Protein AF-A0AA40AB85-F1 (afdb_monomer)

pLDDT: mean 76.3, std 14.88, range [40.53, 95.75]

Secondary structure (DSSP, 8-state):
--------PPPPTTSSTT-----THHHHHHHHHHHHHHHHHHHHHHHHHHHHHHHHHHHTT--B---BTTTBTHHHHHHHHHHS-TT--TTHHHHHHHHTHHHH-TT-TTSS-SEEEE--TTTSSSPEEEE--HHHHHHHHSTTSS---S-----

Foldseek 3Di:
DDDDDDDPDPPPPPPPPPPPPPPVVVVVVVVVVVVVVVVVVVQVVLLVVQVVVVVVCVVVVADEFDADPPFGCVVVVVVVCVVDDPPDDPVVSLVVCFVCVCVGPVPAPPTDDQWYWGDGPPVDSHIDIDGPDPVVVVQVVPPPRDDPPPDDDDD

Structure (mmCIF, N/CA/C/O backbone):
data_AF-A0AA40AB85-F1
#
_entry.id   AF-A0AA40AB85-F1
#
loop_
_atom_site.group_PDB
_atom_site.id
_atom_site.type_symbol
_atom_site.label_atom_id
_atom_site.label_alt_id
_atom_site.label_comp_id
_atom_site.label_asym_id
_atom_site.label_entity_id
_atom_site.label_seq_id
_atom_site.pdbx_PDB_ins_code
_atom_site.Cartn_x
_atom_site.Cartn_y
_atom_site.Cartn_z
_atom_site.occupancy
_atom_site.B_iso_or_equiv
_atom_site.auth_seq_id
_atom_site.auth_comp_id
_atom_site.auth_asym_id
_atom_site.auth_atom_id
_atom_site.pdbx_PDB_model_num
ATOM 1 N N . MET A 1 1 ? 77.237 -24.719 -54.153 1.00 44.97 1 MET A N 1
ATOM 2 C CA . MET A 1 1 ? 77.631 -23.489 -53.434 1.00 44.97 1 MET A CA 1
ATOM 3 C C . MET A 1 1 ? 76.557 -22.440 -53.690 1.00 44.97 1 MET A C 1
ATOM 5 O O . MET A 1 1 ? 76.247 -22.218 -54.850 1.00 44.97 1 MET A O 1
ATOM 9 N N . ARG A 1 2 ? 76.061 -21.804 -52.616 1.00 41.97 2 ARG A N 1
ATOM 10 C CA . ARG A 1 2 ? 75.367 -20.499 -52.574 1.00 41.97 2 ARG A CA 1
ATOM 11 C C . ARG A 1 2 ? 73.813 -20.463 -52.527 1.00 41.97 2 ARG A C 1
ATOM 13 O O . ARG A 1 2 ? 73.131 -20.368 -53.533 1.00 41.97 2 ARG A O 1
ATOM 20 N N . HIS A 1 3 ? 73.354 -20.424 -51.268 1.00 47.44 3 HIS A N 1
ATOM 21 C CA . HIS A 1 3 ? 72.312 -19.591 -50.636 1.00 47.44 3 HIS A CA 1
ATOM 22 C C . HIS A 1 3 ? 70.813 -19.759 -50.945 1.00 47.44 3 HIS A C 1
ATOM 24 O O . HIS A 1 3 ? 70.236 -19.084 -51.789 1.00 47.44 3 HIS A O 1
ATOM 30 N N . THR A 1 4 ? 70.158 -20.490 -50.036 1.00 61.44 4 THR A N 1
ATOM 31 C CA . THR A 1 4 ? 68.833 -20.173 -49.486 1.00 61.44 4 THR A CA 1
ATOM 32 C C . THR A 1 4 ? 68.822 -18.765 -48.873 1.00 61.44 4 THR A C 1
ATOM 34 O O . THR A 1 4 ? 69.660 -18.465 -48.015 1.00 61.44 4 THR A O 1
ATOM 37 N N . ARG A 1 5 ? 67.858 -17.914 -49.240 1.00 52.31 5 ARG A N 1
ATOM 38 C CA . ARG A 1 5 ? 67.537 -16.701 -48.475 1.00 52.31 5 ARG A CA 1
ATOM 39 C C . ARG A 1 5 ? 66.044 -16.681 -48.166 1.00 52.31 5 ARG A C 1
ATOM 41 O O . ARG A 1 5 ? 65.222 -16.433 -49.039 1.00 52.31 5 ARG A O 1
ATOM 48 N N . ASN A 1 6 ? 65.744 -16.978 -46.905 1.00 53.34 6 ASN A N 1
ATOM 49 C CA . ASN A 1 6 ? 64.448 -16.798 -46.266 1.00 53.34 6 ASN A CA 1
ATOM 50 C C . ASN A 1 6 ? 63.979 -15.348 -46.421 1.00 53.34 6 ASN A C 1
ATOM 52 O O . ASN A 1 6 ? 64.696 -14.422 -46.041 1.00 53.34 6 ASN A O 1
ATOM 56 N N . GLY A 1 7 ? 62.768 -15.170 -46.942 1.00 51.34 7 GLY A N 1
ATOM 57 C CA . GLY A 1 7 ? 62.052 -13.899 -46.978 1.00 51.34 7 GLY A CA 1
ATOM 58 C C . GLY A 1 7 ? 60.891 -13.904 -45.989 1.00 51.34 7 GLY A C 1
ATOM 59 O O . GLY A 1 7 ? 59.740 -13.851 -46.397 1.00 51.34 7 GLY A O 1
ATOM 60 N N . THR A 1 8 ? 61.177 -13.995 -44.690 1.00 55.16 8 THR A N 1
ATOM 61 C CA . THR A 1 8 ? 60.213 -13.658 -43.631 1.00 55.16 8 THR A CA 1
ATOM 62 C C . THR A 1 8 ? 60.398 -12.185 -43.281 1.00 55.16 8 THR A C 1
ATOM 64 O O . THR A 1 8 ? 61.210 -11.841 -42.422 1.00 55.16 8 THR A O 1
ATOM 67 N N . GLY A 1 9 ? 59.703 -11.305 -44.002 1.00 55.28 9 GLY A N 1
ATOM 68 C CA . GLY A 1 9 ? 59.583 -9.902 -43.607 1.00 55.28 9 GLY A CA 1
ATOM 69 C C . GLY A 1 9 ? 58.724 -9.783 -42.340 1.00 55.28 9 GLY A C 1
ATOM 70 O O . GLY A 1 9 ? 57.765 -10.545 -42.199 1.00 55.28 9 GLY A O 1
ATOM 71 N N . PRO A 1 10 ? 59.050 -8.879 -41.400 1.00 61.38 10 PRO A N 1
ATOM 72 C CA . PRO A 1 10 ? 58.205 -8.647 -40.235 1.00 61.38 10 PRO A CA 1
ATOM 73 C C . PRO A 1 10 ? 56.840 -8.099 -40.687 1.00 61.38 10 PRO A C 1
ATOM 75 O O . PRO A 1 10 ? 56.802 -7.274 -41.605 1.00 61.38 10 PRO A O 1
ATOM 78 N N . PRO A 1 11 ? 55.721 -8.522 -40.070 1.00 56.62 11 PRO A N 1
ATOM 79 C CA . PRO A 1 11 ? 54.417 -7.958 -40.387 1.00 56.62 11 PRO A CA 1
ATOM 80 C C . PRO A 1 11 ? 54.443 -6.453 -40.095 1.00 56.62 11 PRO A C 1
ATOM 82 O O . PRO A 1 11 ? 54.749 -6.019 -38.983 1.00 56.62 11 PRO A O 1
ATOM 85 N N . SER A 1 12 ? 54.170 -5.656 -41.126 1.00 60.09 12 SER A N 1
ATOM 86 C CA . SER A 1 12 ? 54.123 -4.199 -41.072 1.00 60.09 12 SER A CA 1
ATOM 87 C C . SER A 1 12 ? 53.145 -3.731 -39.992 1.00 60.09 12 SER A C 1
ATOM 89 O O . SER A 1 12 ? 51.945 -3.990 -40.073 1.00 60.09 12 SER A O 1
ATOM 91 N N . GLY A 1 13 ? 53.656 -2.998 -38.998 1.00 55.81 13 GLY A N 1
ATOM 92 C CA . GLY A 1 13 ? 52.933 -2.488 -37.822 1.00 55.81 13 GLY A CA 1
ATOM 93 C C . GLY A 1 13 ? 51.859 -1.424 -38.090 1.00 55.81 13 GLY A C 1
ATOM 94 O O . GLY A 1 13 ? 51.520 -0.661 -37.192 1.00 55.81 13 GLY A O 1
ATOM 95 N N . HIS A 1 14 ? 51.320 -1.364 -39.307 1.00 53.84 14 HIS A N 1
ATOM 96 C CA . HIS A 1 14 ? 50.234 -0.461 -39.693 1.00 53.84 14 HIS A CA 1
ATOM 97 C C . HIS A 1 14 ? 48.865 -1.157 -39.744 1.00 53.84 14 HIS A C 1
ATOM 99 O O . HIS A 1 14 ? 47.841 -0.480 -39.758 1.00 53.84 14 HIS A O 1
ATOM 105 N N . GLU A 1 15 ? 48.822 -2.493 -39.726 1.00 50.91 15 GLU A N 1
ATOM 106 C CA . GLU A 1 15 ? 47.578 -3.253 -39.928 1.00 50.91 15 GLU A CA 1
ATOM 107 C C . GLU A 1 15 ? 46.795 -3.526 -38.628 1.00 50.91 15 GLU A C 1
ATOM 109 O O . GLU A 1 15 ? 45.614 -3.861 -38.652 1.00 50.91 15 GLU A O 1
ATOM 114 N N . THR A 1 16 ? 47.415 -3.324 -37.462 1.00 54.56 16 THR A N 1
ATOM 115 C CA . THR A 1 16 ? 46.817 -3.633 -36.149 1.00 54.56 16 THR A CA 1
ATOM 116 C C . THR A 1 16 ? 46.226 -2.425 -35.416 1.00 54.56 16 THR A C 1
ATOM 118 O O . THR A 1 16 ? 45.496 -2.604 -34.438 1.00 54.56 16 THR A O 1
ATOM 121 N N . ALA A 1 17 ? 46.477 -1.195 -35.875 1.00 51.66 17 ALA A N 1
ATOM 122 C CA . ALA A 1 17 ? 46.164 0.022 -35.113 1.00 51.66 17 ALA A CA 1
ATOM 123 C C . ALA A 1 17 ? 44.796 0.665 -35.421 1.00 51.66 17 ALA A C 1
ATOM 125 O O . ALA A 1 17 ? 44.419 1.637 -34.772 1.00 51.66 17 ALA A O 1
ATOM 126 N N . LEU A 1 18 ? 44.016 0.118 -36.359 1.00 54.50 18 LEU A N 1
ATOM 127 C CA . LEU A 1 18 ? 42.630 0.536 -36.606 1.00 54.50 18 LEU A CA 1
ATOM 128 C C . LEU A 1 18 ? 41.656 -0.602 -36.288 1.00 54.50 18 LEU A C 1
ATOM 130 O O . LEU A 1 18 ? 40.714 -0.869 -37.037 1.00 54.50 18 LEU A O 1
ATOM 134 N N . ARG A 1 19 ? 41.828 -1.250 -35.124 1.00 57.81 19 ARG A N 1
ATOM 135 C CA . ARG A 1 19 ? 40.681 -1.856 -34.434 1.00 57.81 19 ARG A CA 1
ATOM 136 C C . ARG A 1 19 ? 39.711 -0.711 -34.186 1.00 57.81 19 ARG A C 1
ATOM 138 O O . ARG A 1 19 ? 39.882 0.035 -33.225 1.00 57.81 19 ARG A O 1
ATOM 145 N N . LYS A 1 20 ? 38.745 -0.528 -35.095 1.00 55.28 20 LYS A N 1
ATOM 146 C CA . LYS A 1 20 ? 37.605 0.365 -34.901 1.00 55.28 20 LYS A CA 1
ATOM 147 C 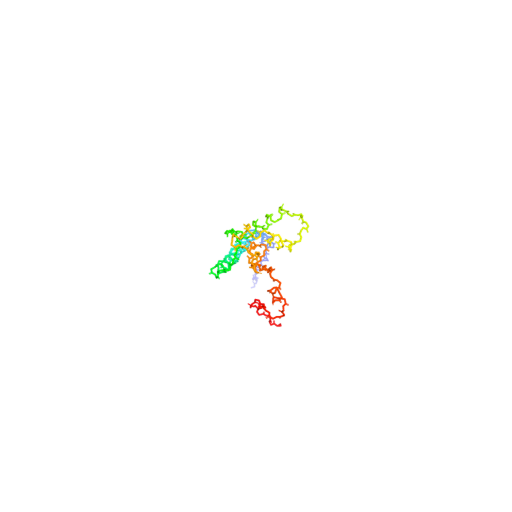C . LYS A 1 20 ? 37.133 0.101 -33.482 1.00 55.28 20 LYS A C 1
ATOM 149 O O . LYS A 1 20 ? 36.660 -0.996 -33.192 1.00 55.28 20 LYS A O 1
ATOM 154 N N . ALA A 1 21 ? 37.328 1.074 -32.600 1.00 58.62 21 ALA A N 1
ATOM 155 C CA . ALA A 1 21 ? 36.674 1.098 -31.312 1.00 58.62 21 ALA A CA 1
ATOM 156 C C . ALA A 1 21 ? 35.189 1.259 -31.638 1.00 58.62 21 ALA A C 1
ATOM 158 O O . ALA A 1 21 ? 34.656 2.364 -31.687 1.00 58.62 21 ALA A O 1
ATOM 159 N N . THR A 1 22 ? 34.542 0.153 -32.013 1.00 63.88 22 THR A N 1
ATOM 160 C CA . THR A 1 22 ? 33.107 0.073 -32.217 1.00 63.88 22 THR A CA 1
ATOM 161 C C . THR A 1 22 ? 32.539 0.247 -30.833 1.00 63.88 22 THR A C 1
ATOM 163 O O . THR A 1 22 ? 32.439 -0.709 -30.061 1.00 63.88 22 THR A O 1
ATOM 166 N N . TRP A 1 23 ? 32.309 1.506 -30.479 1.00 63.56 23 TRP A N 1
ATOM 167 C CA . TRP A 1 23 ? 31.814 1.863 -29.174 1.00 63.56 23 TRP A CA 1
ATOM 168 C C . TRP A 1 23 ? 30.559 1.025 -28.921 1.00 63.56 23 TRP A C 1
ATOM 170 O O . TRP A 1 23 ? 29.653 1.032 -29.762 1.00 63.56 23 TRP A O 1
ATOM 180 N N . PRO A 1 24 ? 30.496 0.248 -27.828 1.00 78.81 24 PRO A N 1
ATOM 181 C CA . PRO A 1 24 ? 29.501 -0.804 -27.662 1.00 78.81 24 PRO A CA 1
ATOM 182 C C . PRO A 1 24 ? 28.120 -0.243 -27.285 1.00 78.81 24 PRO A C 1
ATOM 184 O O . PRO A 1 24 ? 27.396 -0.864 -26.514 1.00 78.81 24 PRO A O 1
ATOM 187 N N . TRP A 1 25 ? 27.713 0.912 -27.827 1.00 77.94 25 TRP A N 1
ATOM 188 C CA . TRP A 1 25 ? 26.413 1.540 -27.576 1.00 77.94 25 TRP A CA 1
ATOM 189 C C . TRP A 1 25 ? 25.258 0.568 -27.835 1.00 77.94 25 TRP A C 1
ATOM 191 O O . TRP A 1 25 ? 24.335 0.480 -27.034 1.00 77.94 25 TRP A O 1
ATOM 201 N N . GLY A 1 26 ? 25.341 -0.240 -28.898 1.00 81.50 26 GLY A N 1
ATOM 202 C CA . GLY A 1 26 ? 24.334 -1.264 -29.189 1.00 81.50 26 GLY A CA 1
ATOM 203 C C . GLY A 1 26 ? 24.285 -2.399 -28.158 1.00 81.50 26 GLY A C 1
ATOM 204 O O . GLY A 1 26 ? 23.212 -2.922 -27.874 1.00 81.50 26 GLY A O 1
ATOM 205 N N . ALA A 1 27 ? 25.419 -2.779 -27.565 1.00 84.25 27 ALA A N 1
ATOM 206 C CA . ALA A 1 27 ? 25.438 -3.752 -26.472 1.00 84.25 27 ALA A CA 1
ATOM 207 C C . ALA A 1 27 ? 24.921 -3.125 -25.167 1.00 84.25 27 ALA A C 1
ATOM 209 O O . ALA A 1 27 ? 24.123 -3.748 -24.473 1.00 84.25 27 ALA A O 1
ATOM 210 N N . LEU A 1 28 ? 25.289 -1.871 -24.886 1.00 87.75 28 LEU A N 1
ATOM 211 C CA . LEU A 1 28 ? 24.820 -1.118 -23.723 1.00 87.75 28 LEU A CA 1
ATOM 212 C C . LEU A 1 28 ? 23.295 -0.950 -23.736 1.00 87.75 28 LEU A C 1
ATOM 214 O O . LEU A 1 28 ? 22.644 -1.238 -22.738 1.00 87.75 28 LEU A O 1
ATOM 218 N N . LEU A 1 29 ? 22.710 -0.564 -24.873 1.00 92.19 29 LEU A N 1
ATOM 219 C CA . LEU A 1 29 ? 21.258 -0.417 -25.018 1.00 92.19 29 LEU A CA 1
ATOM 220 C C . LEU A 1 29 ? 20.514 -1.745 -24.840 1.00 92.19 29 LEU A C 1
ATOM 222 O O . LEU A 1 29 ? 19.447 -1.766 -24.233 1.00 92.19 29 LEU A O 1
ATOM 226 N N . ARG A 1 30 ? 21.079 -2.864 -25.312 1.00 90.69 30 ARG A N 1
ATOM 227 C CA . ARG A 1 30 ? 20.502 -4.199 -25.078 1.00 90.69 30 ARG A CA 1
ATOM 228 C C . ARG A 1 30 ? 20.547 -4.578 -23.604 1.00 90.69 30 ARG A C 1
ATOM 230 O O . ARG A 1 30 ? 19.543 -5.047 -23.082 1.00 90.69 30 ARG A O 1
ATOM 237 N N . VAL A 1 31 ? 21.671 -4.341 -22.928 1.00 92.56 31 VAL A N 1
ATOM 238 C CA . VAL A 1 31 ? 21.799 -4.592 -21.485 1.00 92.56 31 VAL A CA 1
ATOM 239 C C . VAL A 1 31 ? 20.813 -3.726 -20.701 1.00 92.56 31 VAL A C 1
ATOM 241 O O . VAL A 1 31 ? 20.073 -4.254 -19.877 1.00 92.56 31 VAL A O 1
ATOM 244 N N . LEU A 1 32 ? 20.722 -2.428 -21.003 1.00 94.81 32 LEU A N 1
ATOM 245 C CA . LEU A 1 32 ? 19.743 -1.527 -20.387 1.00 94.81 32 LEU A CA 1
ATOM 246 C C . LEU A 1 32 ? 18.301 -1.972 -20.663 1.00 94.81 32 LEU A C 1
ATOM 248 O O . LEU A 1 32 ? 17.481 -1.963 -19.750 1.00 94.81 32 LEU A O 1
ATOM 252 N N . GLY A 1 33 ? 17.999 -2.419 -21.884 1.00 95.75 33 GLY A N 1
ATOM 253 C CA . GLY A 1 33 ? 16.687 -2.952 -22.249 1.00 95.75 33 GLY A CA 1
ATOM 254 C C . GLY A 1 33 ? 16.327 -4.225 -21.480 1.00 95.75 33 GLY A C 1
ATO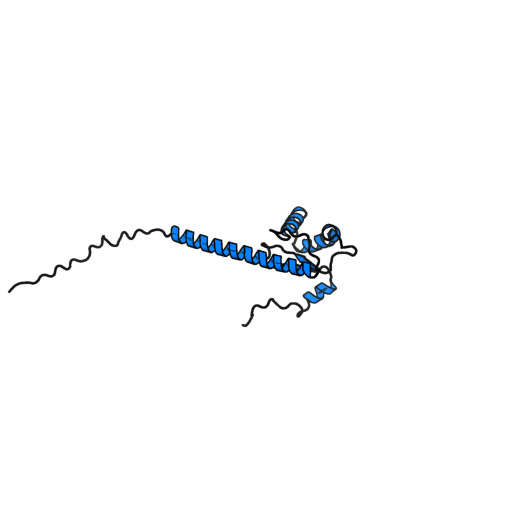M 255 O O . GLY A 1 33 ? 15.211 -4.344 -20.972 1.00 95.75 33 GLY A O 1
ATOM 256 N N . VAL A 1 34 ? 17.275 -5.155 -21.324 1.00 95.38 34 VAL A N 1
ATOM 257 C CA . VAL A 1 34 ? 17.090 -6.367 -20.508 1.00 95.38 34 VAL A CA 1
ATOM 258 C C . VAL A 1 34 ? 16.884 -5.997 -19.040 1.00 95.38 34 VAL A C 1
ATOM 260 O O . VAL A 1 34 ? 15.933 -6.477 -18.427 1.00 95.38 34 VAL A O 1
ATOM 263 N N . LEU A 1 35 ? 17.706 -5.104 -18.482 1.00 95.62 35 LEU A N 1
ATOM 264 C CA . LEU A 1 35 ? 17.569 -4.644 -17.097 1.00 95.62 35 LEU A CA 1
ATOM 265 C C . LEU A 1 35 ? 16.222 -3.954 -16.855 1.00 95.62 35 LEU A C 1
ATOM 267 O O . LEU A 1 35 ? 15.552 -4.259 -15.870 1.00 95.62 35 LEU A O 1
ATOM 271 N N . ALA A 1 36 ? 15.793 -3.082 -17.769 1.00 95.12 36 ALA A N 1
ATOM 272 C CA . ALA A 1 36 ? 14.490 -2.428 -17.703 1.00 95.12 36 ALA A CA 1
ATOM 273 C C . ALA A 1 36 ? 13.350 -3.452 -17.763 1.00 95.12 36 ALA A C 1
ATOM 275 O O . ALA A 1 36 ? 12.427 -3.396 -16.953 1.00 95.12 36 ALA A O 1
ATOM 276 N N . THR A 1 37 ? 13.441 -4.437 -18.659 1.00 95.31 37 THR A N 1
ATOM 277 C CA . THR A 1 37 ? 12.439 -5.507 -18.780 1.00 95.31 37 THR A CA 1
ATOM 278 C C . THR A 1 37 ? 12.352 -6.327 -17.494 1.00 95.31 37 THR A C 1
ATOM 280 O O . THR A 1 37 ? 11.260 -6.525 -16.963 1.00 95.31 37 THR A O 1
ATOM 283 N N . VAL A 1 38 ? 13.489 -6.756 -16.941 1.00 95.69 38 VAL A N 1
ATOM 284 C CA . VAL A 1 38 ? 13.540 -7.498 -15.671 1.00 95.69 38 VAL A CA 1
ATOM 285 C C . VAL A 1 38 ? 12.967 -6.660 -14.527 1.00 95.69 38 VAL A C 1
ATOM 287 O O . VAL A 1 38 ? 12.187 -7.178 -13.724 1.00 95.69 38 VAL A O 1
ATOM 290 N N . ALA A 1 39 ? 13.297 -5.369 -14.464 1.00 92.81 39 ALA A N 1
ATOM 291 C CA . ALA A 1 39 ? 12.764 -4.458 -13.457 1.00 92.81 39 ALA A CA 1
ATOM 292 C C . ALA A 1 39 ? 11.237 -4.317 -13.564 1.00 92.81 39 ALA A C 1
ATOM 294 O O . ALA A 1 39 ? 10.549 -4.443 -12.551 1.00 92.81 39 ALA A O 1
ATOM 295 N N . ILE A 1 40 ? 10.698 -4.142 -14.775 1.00 93.94 40 ILE A N 1
ATOM 296 C CA . ILE A 1 40 ? 9.251 -4.045 -15.028 1.00 93.94 40 ILE A CA 1
ATOM 297 C C . ILE A 1 40 ? 8.547 -5.348 -14.645 1.00 93.94 40 ILE A C 1
ATOM 299 O O . ILE A 1 40 ? 7.560 -5.319 -13.909 1.00 93.94 40 ILE A O 1
ATOM 303 N N . VAL A 1 41 ? 9.061 -6.499 -15.086 1.00 94.94 41 VAL A N 1
ATOM 304 C CA . VAL A 1 41 ? 8.476 -7.807 -14.755 1.00 94.94 41 VAL A CA 1
ATOM 305 C C . VAL A 1 41 ? 8.474 -8.020 -13.245 1.00 94.94 41 VAL A C 1
ATOM 307 O O . VAL A 1 41 ? 7.449 -8.397 -12.677 1.00 94.94 41 VAL A O 1
ATOM 310 N N . ARG A 1 42 ? 9.586 -7.722 -12.564 1.00 90.94 42 ARG A N 1
ATOM 311 C CA . ARG A 1 42 ? 9.680 -7.842 -11.104 1.00 90.94 42 ARG A CA 1
ATOM 312 C C . ARG A 1 42 ? 8.717 -6.887 -10.398 1.00 90.94 42 ARG A C 1
ATOM 314 O O . ARG A 1 42 ? 8.073 -7.299 -9.435 1.00 90.94 42 ARG A O 1
ATOM 321 N N . PHE A 1 43 ? 8.593 -5.652 -10.880 1.00 90.50 43 PHE A N 1
ATOM 322 C CA . PHE A 1 43 ? 7.670 -4.649 -10.353 1.00 90.50 43 PHE A CA 1
ATOM 323 C C . PHE A 1 43 ? 6.211 -5.108 -10.468 1.00 90.50 43 PHE A C 1
ATOM 325 O O . PHE A 1 43 ? 5.477 -5.108 -9.479 1.00 90.50 43 PHE A O 1
ATOM 332 N N . LEU A 1 44 ? 5.798 -5.564 -11.653 1.00 90.00 44 LEU A N 1
ATOM 333 C CA . LEU A 1 44 ? 4.442 -6.061 -11.892 1.00 90.00 44 LEU A CA 1
ATOM 334 C C . LEU A 1 44 ? 4.159 -7.333 -11.090 1.00 90.00 44 LEU A C 1
ATOM 336 O O . LEU A 1 44 ? 3.098 -7.446 -10.478 1.00 90.00 44 LEU A O 1
ATOM 340 N N . HIS A 1 45 ? 5.116 -8.261 -11.033 1.00 90.81 45 HIS A N 1
ATOM 341 C CA . HIS A 1 45 ? 4.983 -9.499 -10.272 1.00 90.81 45 HIS A CA 1
ATOM 342 C C . HIS A 1 45 ? 4.818 -9.228 -8.771 1.00 90.81 45 HIS A C 1
ATOM 344 O O . HIS A 1 45 ? 3.907 -9.766 -8.142 1.00 90.81 45 HIS A O 1
ATOM 350 N N . ARG A 1 46 ? 5.643 -8.347 -8.191 1.00 87.81 46 ARG A N 1
ATOM 351 C CA . ARG A 1 46 ? 5.505 -7.935 -6.784 1.00 87.81 46 ARG A CA 1
ATOM 352 C C . ARG A 1 46 ? 4.168 -7.250 -6.534 1.00 87.81 46 ARG A C 1
ATOM 354 O O . ARG A 1 46 ? 3.451 -7.638 -5.613 1.00 87.81 46 ARG A O 1
ATOM 361 N N . GLY A 1 47 ? 3.779 -6.320 -7.403 1.00 86.62 47 GLY A N 1
ATOM 362 C CA . GLY A 1 47 ? 2.471 -5.680 -7.322 1.00 86.62 47 GLY A CA 1
ATOM 363 C C . GLY A 1 47 ? 1.316 -6.690 -7.359 1.00 86.62 47 GLY A C 1
ATOM 364 O O . GLY A 1 47 ? 0.374 -6.584 -6.566 1.00 86.62 47 GLY A O 1
ATOM 365 N N . TYR A 1 48 ? 1.398 -7.698 -8.227 1.00 87.94 48 TYR A N 1
ATOM 366 C CA . TYR A 1 48 ? 0.413 -8.775 -8.323 1.00 87.94 48 TYR A CA 1
ATOM 367 C C . TYR A 1 48 ? 0.347 -9.624 -7.046 1.00 87.94 48 TYR A C 1
ATOM 369 O O . TYR A 1 48 ? -0.748 -9.909 -6.553 1.00 87.94 48 TYR A O 1
ATOM 377 N N . GLN A 1 49 ? 1.494 -9.985 -6.464 1.00 89.06 49 GLN A N 1
ATOM 378 C CA . GLN A 1 49 ? 1.555 -10.739 -5.208 1.00 89.06 49 GLN A CA 1
ATOM 379 C C . GLN A 1 49 ? 0.869 -9.988 -4.060 1.00 89.06 49 GLN A C 1
ATOM 381 O O . GLN A 1 49 ? 0.024 -10.562 -3.369 1.00 89.06 49 GLN A O 1
ATOM 386 N N . VAL A 1 50 ? 1.176 -8.699 -3.901 1.00 87.25 50 VAL A N 1
ATOM 387 C CA . VAL A 1 50 ? 0.590 -7.837 -2.862 1.00 87.25 50 VAL A CA 1
ATOM 388 C C . VAL A 1 50 ? -0.934 -7.748 -3.016 1.00 87.25 50 VAL A C 1
ATOM 390 O O . VAL A 1 50 ? -1.674 -8.009 -2.065 1.00 87.25 50 VAL A O 1
ATOM 393 N N . ARG A 1 51 ? -1.423 -7.499 -4.239 1.00 86.81 51 ARG A N 1
ATOM 394 C CA . ARG A 1 51 ? -2.866 -7.413 -4.544 1.00 86.81 51 ARG A CA 1
ATOM 395 C C . ARG A 1 51 ? -3.587 -8.736 -4.310 1.00 86.81 51 ARG A C 1
ATOM 397 O O . ARG A 1 51 ? -4.703 -8.752 -3.795 1.00 86.81 51 ARG A O 1
ATOM 404 N N . THR A 1 52 ? -2.946 -9.851 -4.648 1.00 86.12 52 THR A N 1
ATOM 405 C CA . THR A 1 52 ? -3.496 -11.190 -4.401 1.00 86.12 52 THR A CA 1
ATOM 406 C C . THR A 1 52 ? -3.600 -11.467 -2.903 1.00 86.12 52 THR A C 1
ATOM 408 O O . THR A 1 52 ? -4.616 -11.990 -2.446 1.00 86.12 52 THR A O 1
ATOM 411 N N . LYS A 1 53 ? -2.594 -11.068 -2.117 1.00 86.00 53 LYS A N 1
ATOM 412 C CA . LYS A 1 53 ? -2.610 -11.187 -0.653 1.00 86.00 53 LYS A CA 1
ATOM 413 C C . LYS A 1 53 ? -3.753 -10.365 -0.051 1.00 86.00 53 LYS A C 1
ATOM 415 O O . LYS A 1 53 ? -4.514 -10.896 0.750 1.00 86.00 53 LYS A O 1
ATOM 420 N N . MET A 1 54 ? -3.945 -9.129 -0.512 1.00 83.94 54 MET A N 1
ATOM 421 C CA . MET A 1 54 ? -5.025 -8.261 -0.035 1.00 83.94 54 MET A CA 1
ATOM 422 C C . MET A 1 54 ? -6.419 -8.821 -0.347 1.00 83.94 54 MET A C 1
ATOM 424 O O . MET A 1 54 ? -7.277 -8.873 0.530 1.00 83.94 54 MET A O 1
ATOM 428 N N . ARG A 1 55 ? -6.629 -9.338 -1.563 1.00 84.81 55 ARG A N 1
ATOM 429 C CA . ARG A 1 55 ? -7.888 -10.005 -1.941 1.00 84.81 55 ARG A CA 1
ATOM 430 C C . ARG A 1 55 ? -8.161 -11.264 -1.119 1.00 84.81 55 ARG A C 1
ATOM 432 O O . ARG A 1 55 ? -9.307 -11.534 -0.778 1.00 84.81 55 ARG A O 1
ATOM 439 N N . ARG A 1 56 ? -7.122 -12.032 -0.771 1.00 86.75 56 ARG A N 1
ATOM 440 C CA . ARG A 1 56 ? -7.263 -13.188 0.132 1.00 86.75 56 ARG A CA 1
ATOM 441 C C . ARG A 1 56 ? -7.701 -12.755 1.531 1.00 86.75 56 ARG A C 1
ATOM 443 O O . ARG A 1 56 ? -8.570 -13.401 2.100 1.00 86.75 56 ARG A O 1
ATOM 450 N N . L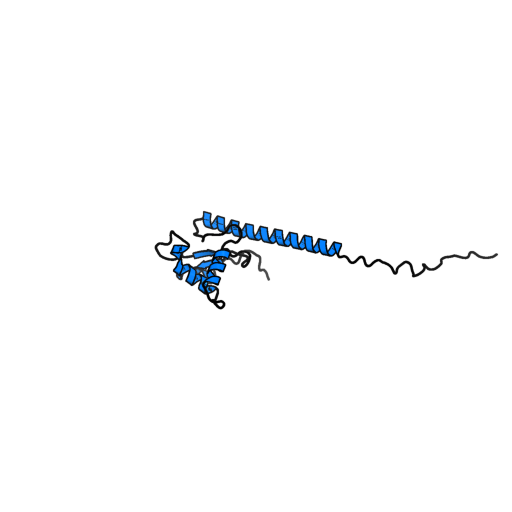EU A 1 57 ? -7.152 -11.658 2.055 1.00 83.56 57 LEU A N 1
ATOM 451 C CA . LEU A 1 57 ? -7.564 -11.101 3.351 1.00 83.56 57 LEU A CA 1
ATOM 452 C C . LEU A 1 57 ? -9.022 -10.612 3.310 1.00 83.56 57 LEU A C 1
ATOM 454 O O . LEU A 1 57 ? -9.795 -10.919 4.214 1.00 83.56 57 LEU A O 1
ATOM 458 N N . GLN A 1 58 ? -9.432 -9.946 2.226 1.00 82.00 58 GLN A N 1
ATOM 459 C CA . GLN A 1 58 ? -10.836 -9.573 2.004 1.00 82.00 58 GLN A CA 1
ATOM 460 C C . GLN A 1 58 ? -11.762 -10.792 1.997 1.00 82.00 58 GLN A C 1
ATOM 462 O O . GLN A 1 58 ? -12.819 -10.767 2.625 1.00 82.00 58 GLN A O 1
ATOM 467 N N . ALA A 1 59 ? -11.356 -11.874 1.325 1.00 84.50 59 ALA A N 1
ATOM 468 C CA . ALA A 1 59 ? -12.119 -13.119 1.278 1.00 84.50 59 ALA A CA 1
ATOM 469 C C . ALA A 1 59 ? -12.252 -13.796 2.656 1.00 84.50 59 ALA A C 1
ATOM 471 O O . ALA A 1 59 ? -13.232 -14.490 2.898 1.00 84.50 59 ALA A O 1
ATOM 472 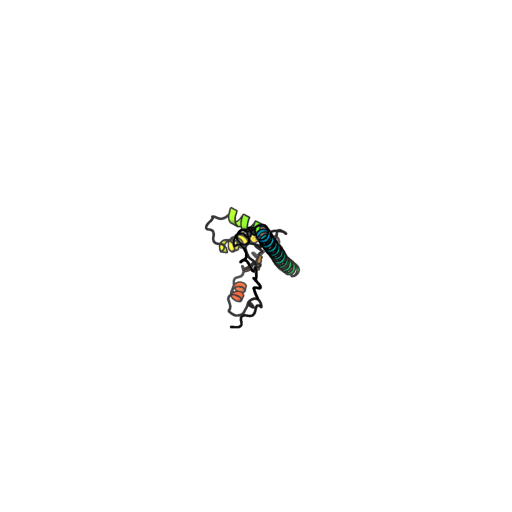N N . GLN A 1 60 ? -11.312 -13.557 3.576 1.00 84.56 60 GLN A N 1
ATOM 473 C CA . GLN A 1 60 ? -11.387 -14.005 4.975 1.00 84.56 60 GLN A CA 1
ATOM 474 C C . GLN A 1 60 ? -12.298 -13.119 5.845 1.00 84.56 60 GLN A C 1
ATOM 476 O O . GLN A 1 60 ? -12.413 -13.341 7.047 1.00 84.56 60 GLN A O 1
ATOM 481 N N . GLY A 1 61 ? -12.935 -12.097 5.266 1.00 77.44 61 GLY A N 1
ATOM 482 C CA . GLY A 1 61 ? -13.792 -11.160 5.991 1.00 77.44 61 GLY A CA 1
ATOM 483 C C . GLY A 1 61 ? -13.025 -10.063 6.730 1.00 77.44 61 GLY A C 1
ATOM 484 O O . GLY A 1 61 ? -13.633 -9.302 7.491 1.00 77.44 61 GLY A O 1
ATOM 485 N N . ILE A 1 62 ? -11.710 -9.943 6.500 1.00 77.25 62 ILE A N 1
ATOM 486 C CA . ILE A 1 62 ? -10.922 -8.846 7.055 1.00 77.25 62 ILE A CA 1
ATOM 487 C C . ILE A 1 62 ? -11.327 -7.567 6.315 1.00 77.25 62 ILE A C 1
ATOM 489 O O . ILE A 1 62 ? -11.233 -7.499 5.087 1.00 77.25 62 ILE A O 1
ATOM 493 N N . PRO A 1 63 ? -11.800 -6.546 7.041 1.00 72.12 63 PRO A N 1
ATOM 494 C CA . PRO A 1 63 ? -12.221 -5.297 6.439 1.00 72.12 63 PRO A CA 1
ATOM 495 C C . PRO A 1 63 ? -11.011 -4.581 5.838 1.00 72.12 63 PRO A C 1
ATOM 497 O O . PRO A 1 63 ? -10.003 -4.351 6.503 1.00 72.12 63 PRO A O 1
ATOM 500 N N . THR A 1 64 ? -11.126 -4.196 4.575 1.00 75.31 64 THR A N 1
ATOM 501 C CA . THR A 1 64 ? -10.107 -3.409 3.879 1.00 75.31 64 THR A CA 1
ATOM 502 C C . THR A 1 64 ? -10.713 -2.119 3.369 1.00 75.31 64 THR A C 1
ATOM 504 O O . THR A 1 64 ? -11.890 -2.100 3.001 1.00 75.31 64 THR A O 1
ATOM 507 N N . LEU A 1 65 ? -9.908 -1.064 3.288 1.00 76.69 65 LEU A N 1
ATOM 508 C CA . LEU A 1 65 ? -10.348 0.188 2.689 1.00 76.69 65 LEU A CA 1
ATOM 509 C C . LEU A 1 65 ? -10.591 0.037 1.174 1.00 76.69 65 LEU A C 1
ATOM 511 O O . LEU A 1 65 ? -10.129 -0.932 0.559 1.00 76.69 65 LEU A O 1
ATOM 515 N N . PRO A 1 66 ? -11.322 0.987 0.558 1.00 70.62 66 PRO A N 1
ATOM 516 C CA . PRO A 1 66 ? -11.469 1.037 -0.889 1.00 70.62 66 PRO A CA 1
ATOM 517 C C . PRO A 1 66 ? -10.088 1.127 -1.547 1.00 70.62 66 PRO A C 1
ATOM 519 O O . PRO A 1 66 ? -9.388 2.130 -1.412 1.00 70.62 66 PRO A O 1
ATOM 522 N N . HIS A 1 67 ? -9.692 0.071 -2.258 1.00 70.50 67 HIS A N 1
ATOM 523 C CA . HIS A 1 67 ? -8.423 0.032 -2.973 1.00 70.50 67 HIS A CA 1
ATOM 524 C C . HIS A 1 67 ? -8.627 0.316 -4.466 1.00 70.50 67 HIS A C 1
ATOM 526 O O . HIS A 1 67 ? -9.574 -0.160 -5.099 1.00 70.50 67 HIS A O 1
ATOM 532 N N . SER A 1 68 ? -7.695 1.043 -5.069 1.00 74.81 68 SER A N 1
ATOM 533 C CA . SER A 1 68 ? -7.567 1.114 -6.522 1.00 74.81 68 SER A CA 1
ATOM 534 C C . SER A 1 68 ? -6.867 -0.137 -7.046 1.00 74.81 68 SER A C 1
ATOM 536 O O . SER A 1 68 ? -5.896 -0.608 -6.456 1.00 74.81 68 SER A O 1
ATOM 538 N N . LEU A 1 69 ? -7.318 -0.661 -8.189 1.00 69.12 69 LEU A N 1
ATOM 539 C CA . LEU A 1 69 ? -6.718 -1.849 -8.814 1.00 69.12 69 LEU A CA 1
ATOM 540 C C . LEU A 1 69 ? -5.225 -1.650 -9.134 1.00 69.12 69 LEU A C 1
ATOM 542 O O . LEU A 1 69 ? -4.424 -2.571 -8.962 1.00 69.12 69 LEU A O 1
ATOM 546 N N . LEU A 1 70 ? -4.847 -0.442 -9.569 1.00 71.06 70 LEU A N 1
ATOM 547 C CA . LEU A 1 70 ? -3.491 -0.140 -10.029 1.00 71.06 70 LEU A CA 1
ATOM 548 C C . LEU A 1 70 ? -2.568 0.413 -8.939 1.00 71.06 70 LEU A C 1
ATOM 550 O O . LEU A 1 70 ? -1.384 0.113 -8.972 1.00 71.06 70 LEU A O 1
ATOM 554 N N . SER A 1 71 ? -3.070 1.170 -7.967 1.00 77.75 71 SER A N 1
ATOM 555 C CA . SER A 1 71 ? -2.242 1.900 -6.989 1.00 77.75 71 SER A CA 1
ATOM 556 C C . SER A 1 71 ? -2.568 1.576 -5.526 1.00 77.75 71 SER A C 1
ATOM 558 O O . SER A 1 71 ? -2.088 2.257 -4.622 1.00 77.75 71 SER A O 1
ATOM 560 N N . GLY A 1 72 ? -3.389 0.550 -5.273 1.00 82.81 72 GLY A N 1
ATOM 561 C CA . GLY A 1 72 ? -3.772 0.162 -3.917 1.00 82.81 72 GLY A CA 1
ATOM 562 C C . GLY A 1 72 ? -4.439 1.325 -3.181 1.00 82.81 72 GLY A C 1
ATOM 563 O O . GLY A 1 72 ? -5.432 1.882 -3.650 1.00 82.81 72 GLY A O 1
ATOM 564 N N . HIS A 1 73 ? -3.868 1.716 -2.047 1.00 86.38 73 HIS A N 1
ATOM 565 C CA . HIS A 1 73 ? -4.312 2.815 -1.189 1.00 86.38 73 HIS A CA 1
ATOM 566 C C . HIS A 1 73 ? -3.472 4.088 -1.366 1.00 86.38 73 HIS A C 1
ATOM 568 O O . HIS A 1 73 ? -3.600 5.019 -0.579 1.00 86.38 73 HIS A O 1
ATOM 574 N N . ILE A 1 74 ? -2.640 4.207 -2.404 1.00 86.19 74 ILE A N 1
ATOM 575 C CA . ILE A 1 74 ? -1.919 5.466 -2.672 1.00 86.19 74 ILE A CA 1
ATOM 576 C C . ILE A 1 74 ? -2.862 6.678 -2.800 1.00 86.19 74 ILE A C 1
ATOM 578 O O . ILE A 1 74 ? -2.530 7.719 -2.239 1.00 86.19 74 ILE A O 1
ATOM 582 N N . PRO A 1 75 ? -4.050 6.598 -3.437 1.00 86.19 75 PRO A N 1
ATOM 583 C CA . PRO A 1 75 ? -4.972 7.738 -3.472 1.00 86.19 75 PRO A CA 1
ATOM 584 C C . PRO A 1 75 ? -5.406 8.218 -2.080 1.00 86.19 75 PRO A C 1
ATOM 586 O O . PRO A 1 75 ? -5.599 9.413 -1.869 1.00 86.19 75 PRO A O 1
ATOM 589 N N . LEU A 1 76 ? -5.506 7.299 -1.114 1.00 86.25 76 LEU A N 1
ATOM 590 C CA . LEU A 1 76 ? -5.769 7.630 0.285 1.00 86.25 76 LEU A CA 1
ATOM 591 C C . LEU A 1 76 ? -4.599 8.419 0.886 1.00 86.25 76 LEU A C 1
ATOM 593 O O . LEU A 1 76 ? -4.827 9.429 1.546 1.00 86.25 76 LEU A O 1
ATOM 597 N N . LEU A 1 77 ? -3.360 8.002 0.610 1.00 86.00 77 LEU A N 1
ATOM 598 C CA . LEU A 1 77 ? -2.158 8.710 1.056 1.00 86.00 77 LEU A CA 1
ATOM 599 C C . LEU A 1 77 ? -2.047 10.104 0.425 1.00 86.00 77 LEU A C 1
ATOM 601 O O . LEU A 1 77 ? -1.714 11.063 1.115 1.00 86.00 77 LEU A O 1
ATOM 605 N N . LEU A 1 78 ? -2.371 10.238 -0.864 1.00 88.25 78 LEU A N 1
ATOM 606 C CA . LEU A 1 78 ? -2.393 11.530 -1.556 1.00 88.25 78 LEU A CA 1
ATOM 607 C C . LEU A 1 78 ? -3.438 12.469 -0.948 1.00 88.25 78 LEU A C 1
ATOM 609 O O . LEU A 1 78 ? -3.140 13.636 -0.700 1.00 88.25 78 LEU A O 1
ATOM 613 N N . ARG A 1 79 ? -4.634 11.953 -0.640 1.00 87.75 79 ARG A N 1
ATOM 614 C CA . ARG A 1 79 ? -5.686 12.727 0.030 1.00 87.75 79 ARG A CA 1
ATOM 615 C C . ARG A 1 79 ? -5.299 13.117 1.455 1.00 87.75 79 ARG A C 1
ATOM 617 O O . ARG A 1 79 ? -5.566 14.236 1.876 1.00 87.75 79 ARG A O 1
ATOM 624 N N . PHE A 1 80 ? -4.654 12.219 2.194 1.00 89.12 80 PHE A N 1
ATOM 625 C CA . PHE A 1 80 ? -4.091 12.550 3.498 1.00 89.12 80 PHE A CA 1
ATOM 626 C C . PHE A 1 80 ? -3.070 13.690 3.364 1.00 89.12 80 PHE A C 1
ATOM 628 O O . PHE A 1 80 ? -3.181 14.700 4.058 1.00 89.12 80 PHE A O 1
ATOM 635 N N . ARG A 1 81 ? -2.146 13.585 2.403 1.00 88.81 81 ARG A N 1
ATOM 636 C CA . ARG A 1 81 ? -1.084 14.570 2.173 1.00 88.81 81 ARG A CA 1
ATOM 637 C C . ARG A 1 81 ? -1.593 15.937 1.712 1.00 88.81 81 ARG A C 1
ATOM 639 O O . ARG A 1 81 ? -0.931 16.928 2.001 1.00 88.81 81 ARG A O 1
ATOM 646 N N . SER A 1 82 ? -2.733 15.997 1.018 1.00 90.50 82 SER A N 1
ATOM 647 C CA . SER A 1 82 ? -3.372 17.261 0.627 1.00 90.50 82 SER A CA 1
ATOM 648 C C . SER A 1 82 ? -4.111 17.950 1.776 1.00 90.50 82 SER A C 1
ATOM 650 O O . SER A 1 82 ? -4.340 19.150 1.710 1.00 90.50 82 SER A O 1
ATOM 652 N N . LEU A 1 83 ? -4.521 17.195 2.801 1.00 90.25 83 LEU A N 1
ATOM 653 C CA . LEU A 1 83 ? -5.278 17.707 3.951 1.00 90.25 83 LEU A CA 1
ATOM 654 C C . LEU A 1 83 ? -4.392 18.065 5.153 1.00 90.25 83 LEU A C 1
ATOM 656 O O . LEU A 1 83 ? -4.881 18.677 6.096 1.00 90.25 83 LEU A O 1
ATOM 660 N N . HIS A 1 84 ? -3.119 17.671 5.134 1.00 91.12 84 HIS A N 1
ATOM 661 C CA . HIS A 1 84 ? -2.187 17.850 6.245 1.00 91.12 84 HIS A CA 1
ATOM 662 C C . HIS A 1 84 ? -0.971 18.678 5.811 1.00 91.12 84 HIS A C 1
ATOM 664 O O . HIS A 1 84 ? -0.593 18.652 4.632 1.00 91.12 84 HIS A O 1
ATOM 670 N N . PRO A 1 85 ? -0.340 19.409 6.747 1.00 92.38 85 PRO A N 1
ATOM 671 C CA . PRO A 1 85 ? 0.860 20.176 6.453 1.00 92.38 85 PRO A CA 1
ATOM 672 C C . PRO A 1 85 ? 2.025 19.259 6.048 1.00 92.38 85 PRO A C 1
ATOM 674 O O . PRO A 1 85 ? 2.002 18.041 6.236 1.00 92.38 85 PRO A O 1
ATOM 677 N N . ALA A 1 86 ? 3.041 19.842 5.410 1.00 88.56 86 ALA A N 1
ATOM 678 C CA . ALA A 1 86 ? 4.111 19.075 4.777 1.00 88.56 86 ALA A CA 1
ATOM 679 C C . ALA A 1 86 ? 5.016 18.304 5.746 1.00 88.56 86 ALA A C 1
ATOM 681 O O . ALA A 1 86 ? 5.636 17.321 5.340 1.00 88.56 86 ALA A O 1
ATOM 682 N N . ASP A 1 87 ? 5.059 18.747 6.994 1.00 89.88 87 ASP A N 1
ATOM 683 C CA . ASP A 1 87 ? 5.787 18.191 8.130 1.00 89.88 87 ASP A CA 1
ATOM 684 C C . ASP A 1 87 ? 4.957 17.183 8.946 1.00 89.88 87 ASP A C 1
ATOM 686 O O . ASP A 1 87 ? 5.443 16.643 9.941 1.00 89.88 87 ASP A O 1
ATOM 690 N N . ALA A 1 88 ? 3.719 16.888 8.529 1.00 89.50 88 ALA A N 1
ATOM 691 C CA . ALA A 1 88 ? 2.876 15.916 9.208 1.00 89.50 88 ALA A CA 1
ATOM 692 C C . ALA A 1 88 ? 3.532 14.529 9.211 1.00 89.50 88 ALA A C 1
ATOM 694 O O . ALA A 1 88 ? 3.793 13.919 8.170 1.00 89.50 88 ALA A O 1
ATOM 695 N N . HIS A 1 89 ? 3.777 14.011 10.412 1.00 88.12 89 HIS A N 1
ATOM 696 C CA . HIS A 1 89 ? 4.401 12.710 10.580 1.00 88.12 89 HIS A CA 1
ATOM 697 C C . HIS A 1 89 ? 3.466 11.580 10.124 1.00 88.12 89 HIS A C 1
ATOM 699 O O . HIS A 1 89 ? 2.260 11.640 10.358 1.00 88.12 89 HIS A O 1
ATOM 705 N N . PHE A 1 90 ? 4.006 10.511 9.529 1.00 82.12 90 PHE A N 1
ATOM 706 C CA . PHE A 1 90 ? 3.199 9.419 8.968 1.00 82.12 90 PHE A CA 1
ATOM 707 C C . PHE A 1 90 ? 2.265 8.762 9.996 1.00 82.12 90 PHE A C 1
ATOM 709 O O . PHE A 1 90 ? 1.151 8.403 9.635 1.00 82.12 90 PHE A O 1
ATOM 716 N N . ASN A 1 91 ? 2.631 8.683 11.285 1.00 82.56 91 ASN A N 1
ATOM 717 C CA . ASN A 1 91 ? 1.702 8.166 12.306 1.00 82.56 91 ASN A CA 1
ATOM 718 C C . ASN A 1 91 ? 0.425 9.002 12.456 1.00 82.56 91 ASN A C 1
ATOM 720 O O . ASN A 1 91 ? -0.577 8.473 12.913 1.00 82.56 91 ASN A O 1
ATOM 724 N N . THR A 1 92 ? 0.397 10.271 12.045 1.00 88.31 92 THR A N 1
ATOM 725 C CA . THR A 1 92 ? -0.854 11.051 12.076 1.00 88.31 92 THR A CA 1
ATOM 726 C C . THR A 1 92 ? -1.900 10.519 11.087 1.00 88.31 92 THR A C 1
ATOM 728 O O . THR A 1 92 ? -3.096 10.731 11.290 1.00 88.31 92 THR A O 1
ATOM 731 N N . LEU A 1 93 ? -1.481 9.730 10.085 1.00 87.19 93 LEU A N 1
ATOM 732 C CA . LEU A 1 93 ? -2.373 8.990 9.189 1.00 87.19 93 LEU A CA 1
ATOM 733 C C . LEU A 1 93 ? -3.283 8.027 9.958 1.00 87.19 93 LEU A C 1
ATOM 735 O O . LEU A 1 93 ? -4.455 7.896 9.603 1.00 87.19 93 LEU A O 1
ATOM 739 N N . THR A 1 94 ? -2.773 7.359 11.000 1.00 85.12 94 THR A N 1
ATOM 740 C CA . THR A 1 94 ? -3.572 6.406 11.782 1.00 85.12 94 THR A CA 1
ATOM 741 C C . THR A 1 94 ? -4.660 7.148 12.550 1.00 85.12 94 THR A C 1
ATOM 743 O O . THR A 1 94 ? -5.835 6.819 12.410 1.00 85.12 94 THR A O 1
ATOM 746 N N . THR A 1 95 ? -4.318 8.230 13.250 1.00 85.88 95 THR A N 1
ATOM 747 C CA . THR A 1 95 ? -5.299 9.071 13.950 1.00 85.88 95 THR A CA 1
ATOM 748 C C . THR A 1 95 ? -6.348 9.631 12.990 1.00 85.88 95 THR A C 1
ATOM 750 O O . THR A 1 95 ? -7.543 9.552 13.264 1.00 85.88 95 THR A O 1
ATOM 753 N N . TRP A 1 96 ? -5.931 10.133 11.824 1.00 87.94 96 TRP A N 1
ATOM 754 C CA . TRP A 1 96 ? -6.855 10.655 10.817 1.00 87.94 96 TRP A CA 1
ATOM 755 C C . TRP A 1 96 ? -7.823 9.584 10.291 1.00 87.94 96 TRP A C 1
ATOM 757 O O . TRP A 1 96 ? -9.022 9.845 10.157 1.00 87.94 96 TRP A O 1
ATOM 767 N N . LEU A 1 97 ? -7.331 8.369 10.034 1.00 86.19 97 LEU A N 1
ATOM 768 C CA . LEU A 1 97 ? -8.157 7.232 9.622 1.00 86.19 97 LEU A CA 1
ATOM 769 C C . LEU A 1 97 ? -9.154 6.814 10.703 1.00 86.19 97 LEU A C 1
ATOM 771 O O . LEU A 1 97 ? -10.313 6.551 10.382 1.00 86.19 97 LEU A O 1
ATOM 775 N N . ALA A 1 98 ? -8.715 6.780 11.962 1.00 82.31 98 ALA A N 1
ATOM 776 C CA . ALA A 1 98 ? -9.551 6.426 13.104 1.00 82.31 98 ALA A CA 1
ATOM 777 C C . ALA A 1 98 ? -10.724 7.404 13.261 1.00 82.31 98 ALA A C 1
ATOM 779 O O . ALA A 1 98 ? -11.878 6.976 13.319 1.00 82.31 98 ALA A O 1
ATOM 780 N N . THR A 1 99 ? -10.439 8.709 13.237 1.00 84.00 99 THR A N 1
ATOM 781 C CA . THR A 1 99 ? -11.451 9.771 13.368 1.00 84.00 99 THR A CA 1
ATOM 782 C C . THR A 1 99 ? -12.455 9.768 12.215 1.00 84.00 99 THR A C 1
ATOM 784 O O . THR A 1 99 ? -13.615 10.120 12.400 1.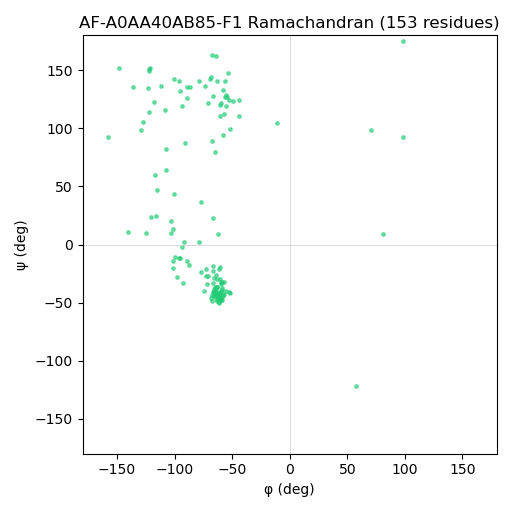00 84.00 99 THR A O 1
ATOM 787 N N . ASN A 1 100 ? -12.036 9.333 11.024 1.00 82.25 100 ASN A N 1
ATOM 788 C CA . ASN A 1 100 ? -12.879 9.299 9.830 1.00 82.25 100 ASN A CA 1
ATOM 789 C C . ASN A 1 100 ? -13.383 7.882 9.483 1.00 82.25 100 ASN A C 1
ATOM 791 O O . ASN A 1 100 ? -13.754 7.656 8.329 1.00 82.25 100 ASN A O 1
ATOM 795 N N . CYS A 1 101 ? -13.406 6.916 10.423 1.00 77.12 101 CYS A N 1
ATOM 796 C CA . CYS A 1 101 ? -13.724 5.508 10.096 1.00 77.12 101 CYS A CA 1
ATOM 797 C C . CYS A 1 101 ? -15.035 5.357 9.316 1.00 77.12 101 CYS A C 1
ATOM 799 O O . CYS A 1 101 ? -15.095 4.589 8.359 1.00 77.12 101 CYS A O 1
ATOM 801 N N . THR A 1 102 ? -16.071 6.104 9.698 1.00 74.56 102 THR A N 1
ATOM 802 C CA . THR A 1 102 ? -17.408 6.038 9.089 1.00 74.56 102 THR A CA 1
ATOM 803 C C . THR A 1 102 ? -17.402 6.360 7.594 1.00 74.56 102 THR A C 1
ATOM 805 O O . THR A 1 102 ? -18.172 5.766 6.842 1.00 74.56 102 THR A O 1
ATOM 808 N N . HIS A 1 103 ? -16.498 7.236 7.142 1.00 75.94 103 HIS A N 1
ATOM 809 C CA . HIS A 1 103 ? -16.348 7.604 5.730 1.00 75.94 103 HIS A CA 1
ATOM 810 C C . HIS A 1 103 ? -15.720 6.478 4.895 1.00 75.94 103 HIS A C 1
ATOM 812 O O . HIS A 1 103 ? -16.051 6.301 3.724 1.00 75.94 103 HIS A O 1
ATOM 818 N N . TRP A 1 104 ? -14.810 5.702 5.489 1.00 72.44 104 TRP A N 1
ATOM 819 C CA . TRP A 1 104 ? -14.032 4.674 4.783 1.00 72.44 104 TRP A CA 1
ATOM 820 C C . TRP A 1 104 ? -14.607 3.265 4.940 1.00 72.44 104 TRP A C 1
ATOM 822 O O . TRP A 1 104 ? -14.423 2.419 4.065 1.00 72.44 104 TRP A O 1
ATOM 832 N N . LEU A 1 105 ? -15.299 3.011 6.050 1.00 72.12 105 LEU A N 1
ATOM 833 C CA . LEU A 1 105 ? -15.955 1.754 6.374 1.00 72.12 105 LEU A CA 1
ATOM 834 C C . LEU A 1 105 ? -17.411 2.037 6.776 1.00 72.12 105 LEU A C 1
ATOM 836 O O . LEU A 1 105 ? -17.688 2.321 7.939 1.00 72.12 105 LEU A O 1
ATOM 840 N N . PRO A 1 106 ? -18.377 1.867 5.855 1.00 62.84 106 PRO A N 1
ATOM 841 C CA . PRO A 1 106 ? -19.797 2.108 6.136 1.00 62.84 106 PRO A CA 1
ATOM 842 C C . PRO A 1 106 ? -20.371 1.220 7.255 1.00 62.84 106 PRO A C 1
ATOM 844 O O . PRO A 1 106 ? -21.404 1.525 7.836 1.00 62.84 106 PRO A O 1
ATOM 847 N N . LYS A 1 107 ? -19.699 0.104 7.576 1.00 61.88 107 LYS A N 1
ATOM 848 C CA . LYS A 1 107 ? -20.066 -0.848 8.640 1.00 61.88 107 LYS A CA 1
ATOM 849 C C . LYS A 1 107 ? -19.232 -0.640 9.916 1.00 61.88 107 LYS A C 1
ATOM 851 O O . LYS A 1 107 ? -18.728 -1.615 10.475 1.00 61.88 107 LYS A O 1
ATOM 856 N N . CYS A 1 108 ? -19.037 0.611 10.336 1.00 60.84 108 CYS A N 1
ATOM 857 C CA . CYS A 1 108 ? -18.222 1.001 11.499 1.00 60.84 108 CYS A CA 1
ATOM 858 C C . CYS A 1 108 ? -19.090 1.686 12.595 1.00 60.84 108 CYS A C 1
ATOM 860 O O . CYS A 1 108 ? -18.853 2.851 12.896 1.00 60.84 108 CYS A O 1
ATOM 862 N N . PRO A 1 109 ? -20.128 1.030 13.170 1.00 53.75 109 PRO A N 1
ATOM 863 C CA . PRO A 1 109 ? -21.048 1.680 14.117 1.00 53.75 109 PRO A CA 1
ATOM 864 C C . PRO A 1 109 ? -20.447 1.963 15.509 1.00 53.75 109 PRO A C 1
ATOM 866 O O . PRO A 1 109 ? -20.941 2.848 16.195 1.00 53.75 109 PRO A O 1
ATOM 869 N N . ASN A 1 110 ? -19.369 1.271 15.908 1.00 57.53 110 ASN A N 1
ATOM 870 C CA . ASN A 1 110 ? -18.795 1.339 17.266 1.00 57.53 110 ASN A CA 1
ATOM 871 C C . ASN A 1 110 ? -17.323 1.813 17.296 1.00 57.53 110 ASN A C 1
ATOM 873 O O . ASN A 1 110 ? -16.592 1.489 18.229 1.00 57.53 110 ASN A O 1
ATOM 877 N N . GLY A 1 111 ? -16.868 2.549 16.276 1.00 61.16 111 GLY A N 1
ATOM 878 C CA . GLY A 1 111 ? -15.475 3.011 16.159 1.00 61.16 111 GLY A CA 1
ATOM 879 C C . GLY A 1 111 ? -14.593 2.140 15.251 1.00 61.16 111 GLY A C 1
ATOM 880 O O . GLY A 1 111 ? -15.071 1.135 14.714 1.00 61.16 111 GLY A O 1
ATOM 881 N N . PRO A 1 112 ? -13.327 2.549 15.009 1.00 63.34 112 PRO A N 1
ATOM 882 C CA . PRO A 1 112 ? -12.430 1.904 14.052 1.00 63.34 112 PRO A CA 1
ATOM 883 C C . PRO A 1 112 ? -12.257 0.412 14.345 1.00 63.34 112 PRO A C 1
ATOM 885 O O . PRO A 1 112 ? -12.163 -0.011 15.493 1.00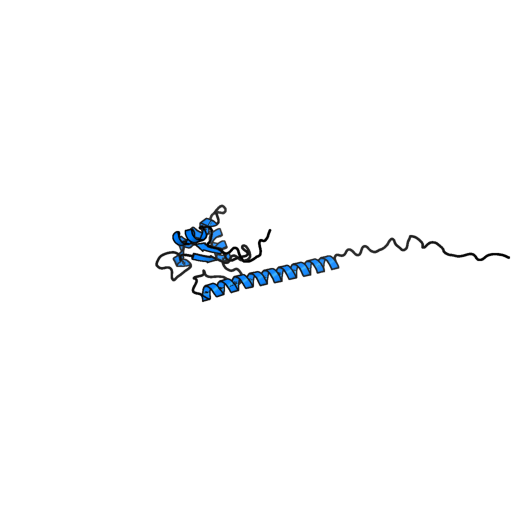 63.34 112 PRO A O 1
ATOM 888 N N . ARG A 1 113 ? -12.207 -0.403 13.282 1.00 67.25 113 ARG A N 1
ATOM 889 C CA . ARG A 1 113 ? -11.888 -1.837 13.389 1.00 67.25 113 ARG A CA 1
ATOM 890 C C . ARG A 1 113 ? -10.556 -2.004 14.140 1.00 67.25 113 ARG A C 1
ATOM 892 O O . ARG A 1 113 ? -9.666 -1.181 13.944 1.00 67.25 113 ARG A O 1
ATOM 899 N N . PRO A 1 114 ? -10.374 -3.084 14.919 1.00 73.31 114 PRO A N 1
ATOM 900 C CA . PRO A 1 114 ? -9.188 -3.252 15.761 1.00 73.31 114 PRO A CA 1
ATOM 901 C C . PRO A 1 114 ? -7.885 -3.273 14.952 1.00 73.31 114 PRO A C 1
ATOM 903 O O . PRO A 1 114 ? -6.859 -2.804 15.438 1.00 73.31 114 PRO A O 1
ATOM 906 N N . ALA A 1 115 ? -7.932 -3.742 13.698 1.00 79.19 115 ALA A N 1
ATOM 907 C CA . ALA A 1 115 ? -6.833 -3.610 12.756 1.00 79.19 115 ALA A CA 1
ATOM 908 C C . ALA A 1 115 ? -7.309 -3.479 11.296 1.00 79.19 115 ALA A C 1
ATOM 910 O O . ALA A 1 115 ? -8.372 -3.992 10.933 1.00 79.19 115 ALA A O 1
ATOM 911 N N . LEU A 1 116 ? -6.514 -2.804 10.459 1.00 83.00 116 LEU A N 1
ATOM 912 C CA . LEU A 1 116 ? -6.752 -2.586 9.028 1.00 83.00 116 LEU A CA 1
ATOM 913 C C . LEU A 1 116 ? -5.463 -2.807 8.235 1.00 83.00 116 LEU A C 1
ATOM 915 O O . LEU A 1 116 ? -4.409 -2.296 8.604 1.00 83.00 116 LEU A O 1
ATOM 919 N N . TYR A 1 117 ? -5.555 -3.515 7.110 1.00 85.94 117 TYR A N 1
ATOM 920 C CA . TYR A 1 117 ? -4.443 -3.628 6.167 1.00 85.94 117 TYR A CA 1
ATOM 921 C C . TYR A 1 117 ? -4.489 -2.498 5.137 1.00 85.94 117 TYR A C 1
ATOM 923 O O . TYR A 1 117 ? -5.544 -2.213 4.566 1.00 85.94 117 TYR A O 1
ATOM 931 N N . LEU A 1 118 ? -3.335 -1.894 4.862 1.00 86.94 118 LEU A N 1
ATOM 932 C CA . LEU A 1 118 ? -3.142 -0.886 3.827 1.00 86.94 118 LEU A CA 1
ATOM 933 C C . LEU A 1 118 ? -2.048 -1.325 2.860 1.00 86.94 118 LEU A C 1
ATOM 935 O O . LEU A 1 118 ? -0.976 -1.765 3.253 1.00 86.94 118 LEU A O 1
ATOM 939 N N . ASP A 1 119 ? -2.330 -1.173 1.575 1.00 87.81 119 ASP A N 1
ATOM 940 C CA . ASP A 1 119 ? -1.396 -1.443 0.481 1.00 87.81 119 ASP A CA 1
ATOM 941 C C . ASP A 1 119 ? -0.952 -0.118 -0.135 1.00 87.81 119 ASP A C 1
ATOM 943 O O . ASP A 1 119 ? -1.776 0.591 -0.708 1.00 87.81 119 ASP A O 1
ATOM 947 N N . PHE A 1 120 ? 0.334 0.197 -0.038 1.00 87.50 120 PHE A N 1
ATOM 948 C CA . PHE A 1 120 ? 0.938 1.396 -0.617 1.00 87.50 120 PHE A CA 1
ATOM 949 C C . PHE A 1 120 ? 1.975 1.059 -1.692 1.00 87.50 120 PHE A C 1
ATOM 951 O O . PHE A 1 120 ? 2.873 1.862 -1.952 1.00 87.50 120 PHE A O 1
ATOM 958 N N . TRP A 1 121 ? 1.879 -0.111 -2.329 1.00 86.56 121 TRP A N 1
ATOM 959 C CA . TRP A 1 121 ? 2.746 -0.458 -3.451 1.00 86.56 121 TRP A CA 1
ATOM 960 C C . TRP A 1 121 ? 2.645 0.604 -4.562 1.00 86.56 121 TRP A C 1
ATOM 962 O O . TRP A 1 121 ? 1.533 0.855 -5.042 1.00 86.56 121 TRP A O 1
ATOM 972 N N . PRO A 1 122 ? 3.765 1.185 -5.042 1.00 86.25 122 PRO A N 1
ATOM 973 C CA . PRO A 1 122 ? 5.147 0.712 -4.879 1.00 86.25 122 PRO A CA 1
ATOM 974 C C . PRO A 1 122 ? 6.003 1.450 -3.835 1.00 86.25 122 PRO A C 1
ATOM 976 O O . PRO A 1 122 ? 7.212 1.243 -3.803 1.00 86.25 122 PRO A O 1
ATOM 979 N N . ILE A 1 123 ? 5.416 2.319 -3.010 1.00 86.25 123 ILE A N 1
ATOM 980 C CA . ILE A 1 123 ? 6.137 3.080 -1.975 1.00 86.25 123 ILE A CA 1
ATOM 981 C C . ILE A 1 123 ? 6.626 2.136 -0.872 1.00 86.25 123 ILE A C 1
ATOM 983 O O . ILE A 1 123 ? 7.789 2.186 -0.481 1.00 86.25 123 ILE A O 1
ATOM 987 N N . PHE A 1 124 ? 5.742 1.247 -0.411 1.00 82.75 124 PHE A N 1
ATOM 988 C CA . PHE A 1 124 ? 6.076 0.182 0.529 1.00 82.75 124 PHE A CA 1
ATOM 989 C C . PHE A 1 124 ? 5.964 -1.185 -0.165 1.00 82.75 124 PHE A C 1
ATOM 991 O O . PHE A 1 124 ? 5.008 -1.407 -0.917 1.00 82.75 124 PHE A O 1
ATOM 998 N N . PRO A 1 125 ? 6.931 -2.101 0.045 1.00 80.56 125 PRO A N 1
ATOM 999 C CA . PRO A 1 125 ? 6.957 -3.392 -0.641 1.00 80.56 125 PRO A CA 1
ATOM 1000 C C . PRO A 1 125 ? 5.890 -4.370 -0.135 1.00 80.56 125 PRO A C 1
ATOM 1002 O O . PRO A 1 125 ? 5.454 -5.232 -0.897 1.00 80.56 125 PRO A O 1
ATOM 1005 N N . ASP A 1 126 ? 5.467 -4.223 1.120 1.00 83.19 126 ASP A N 1
ATOM 1006 C CA . ASP A 1 126 ? 4.513 -5.098 1.793 1.00 83.19 126 ASP A CA 1
ATOM 1007 C C . ASP A 1 126 ? 3.296 -4.309 2.302 1.00 83.19 126 ASP A C 1
ATOM 1009 O O . ASP A 1 126 ? 3.425 -3.127 2.639 1.00 83.19 126 ASP A O 1
ATOM 1013 N N . PRO A 1 127 ? 2.109 -4.946 2.394 1.00 84.69 127 PRO A N 1
ATOM 1014 C CA . PRO A 1 127 ? 0.966 -4.353 3.072 1.00 84.69 127 PRO A CA 1
ATOM 1015 C C . PRO A 1 127 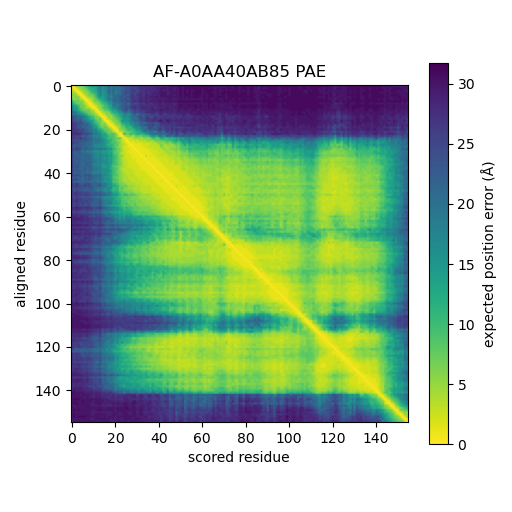? 1.297 -4.030 4.527 1.00 84.69 127 PRO A C 1
ATOM 1017 O O . PRO A 1 127 ? 1.801 -4.880 5.263 1.00 84.69 127 PRO A O 1
ATOM 1020 N N . MET A 1 128 ? 0.942 -2.829 4.958 1.00 85.88 128 MET A N 1
ATOM 1021 C CA . MET A 1 128 ? 1.066 -2.401 6.341 1.00 85.88 128 MET A CA 1
ATOM 1022 C C . MET A 1 128 ? -0.178 -2.803 7.126 1.00 85.88 128 MET A C 1
ATOM 1024 O O . MET A 1 128 ? -1.300 -2.599 6.662 1.00 85.88 128 MET A O 1
ATOM 1028 N N . LEU A 1 129 ? 0.019 -3.340 8.327 1.00 86.00 129 LEU A N 1
ATOM 1029 C CA . LEU A 1 129 ? -1.050 -3.544 9.295 1.00 86.00 129 LEU A CA 1
ATOM 1030 C C . LEU A 1 129 ? -1.105 -2.333 10.226 1.00 86.00 129 LEU A C 1
ATOM 1032 O O . LEU A 1 129 ? -0.138 -2.041 10.925 1.00 86.00 129 LEU A O 1
ATOM 1036 N N . LEU A 1 130 ? -2.235 -1.638 10.238 1.00 85.94 130 LEU A N 1
ATOM 1037 C CA . LEU A 1 130 ? -2.549 -0.630 11.240 1.00 85.94 130 LEU A CA 1
ATOM 1038 C C . LEU A 1 130 ? -3.377 -1.272 12.341 1.00 85.94 130 LEU A C 1
ATOM 1040 O O . LEU A 1 130 ? -4.354 -1.953 12.041 1.00 85.94 130 LEU A O 1
ATOM 1044 N N . VAL A 1 131 ? -3.012 -1.030 13.594 1.00 85.38 131 VAL A N 1
ATOM 1045 C CA . VAL A 1 131 ? -3.728 -1.526 14.772 1.00 85.38 131 VAL A CA 1
ATOM 1046 C C . VAL A 1 131 ? -4.231 -0.319 15.556 1.00 85.38 131 VAL A C 1
ATOM 1048 O O . VAL A 1 131 ? -3.442 0.554 15.909 1.00 85.38 131 VAL A O 1
ATOM 1051 N N . PHE A 1 132 ? -5.542 -0.252 15.780 1.00 83.00 132 PHE A N 1
ATOM 1052 C CA . PHE A 1 132 ? -6.201 0.844 16.502 1.00 83.00 132 PHE A CA 1
ATOM 1053 C C . PHE A 1 132 ? -6.543 0.468 17.943 1.00 83.00 132 PHE A C 1
ATOM 1055 O O . PHE A 1 132 ? -6.743 1.345 18.778 1.00 83.00 132 PHE A O 1
ATOM 1062 N N . ASP A 1 133 ? -6.608 -0.832 18.231 1.00 83.62 133 ASP A N 1
ATOM 1063 C CA . ASP A 1 133 ? -6.905 -1.349 19.558 1.00 83.62 133 ASP A CA 1
ATOM 1064 C C . ASP A 1 133 ? -5.625 -1.537 20.384 1.00 83.62 133 ASP A C 1
ATOM 1066 O O . ASP A 1 133 ? -4.682 -2.208 19.966 1.00 83.62 133 ASP A O 1
ATOM 1070 N N . HIS A 1 134 ? -5.596 -0.945 21.575 1.00 82.50 134 HIS A N 1
ATOM 1071 C CA . HIS A 1 134 ? -4.453 -0.986 22.488 1.00 82.50 134 HIS A CA 1
ATOM 1072 C C . HIS A 1 134 ? -4.140 -2.393 23.021 1.00 82.50 134 HIS A C 1
ATOM 1074 O O . HIS A 1 134 ? -2.965 -2.749 23.152 1.00 82.50 134 HIS A O 1
ATOM 1080 N N . ALA A 1 135 ? -5.161 -3.215 23.289 1.00 84.12 135 ALA A N 1
ATOM 1081 C CA . ALA A 1 135 ? -4.960 -4.580 23.763 1.00 84.12 135 ALA A CA 1
ATOM 1082 C C . ALA A 1 135 ? -4.332 -5.441 22.658 1.00 84.12 135 ALA A C 1
ATOM 1084 O O . ALA A 1 135 ? -3.352 -6.146 22.906 1.00 84.12 135 ALA A O 1
ATOM 1085 N N . LEU A 1 136 ? -4.810 -5.309 21.421 1.00 82.38 136 LEU A N 1
ATOM 1086 C CA . LEU A 1 136 ? -4.250 -5.972 20.249 1.00 82.38 136 LEU A CA 1
ATOM 1087 C C . LEU A 1 136 ? -2.843 -5.453 19.916 1.00 82.38 136 LEU A C 1
ATOM 1089 O O . LEU A 1 136 ? -1.953 -6.247 19.620 1.00 82.38 136 LEU A O 1
ATOM 1093 N N . ALA A 1 137 ? -2.604 -4.143 20.016 1.00 84.19 137 ALA A N 1
ATOM 1094 C CA . ALA A 1 137 ? -1.282 -3.556 19.800 1.00 84.19 137 ALA A CA 1
ATOM 1095 C C . ALA A 1 137 ? -0.249 -4.127 20.782 1.00 84.19 137 ALA A C 1
ATOM 1097 O O . ALA A 1 137 ? 0.866 -4.457 20.376 1.00 84.19 137 ALA A O 1
ATOM 1098 N N . SER A 1 138 ? -0.642 -4.329 22.046 1.00 84.75 138 SER A N 1
ATOM 1099 C CA . SER A 1 138 ? 0.242 -4.913 23.057 1.00 84.75 138 SER A CA 1
ATOM 1100 C C . SER A 1 138 ? 0.728 -6.318 22.673 1.00 84.75 138 SER A C 1
ATOM 1102 O O . SER A 1 138 ? 1.891 -6.645 22.909 1.00 84.75 138 SER A O 1
ATOM 1104 N N . GLN A 1 139 ? -0.105 -7.112 21.988 1.00 83.69 139 GLN A N 1
ATOM 1105 C CA . GLN A 1 139 ? 0.260 -8.451 21.515 1.00 83.69 139 GLN A CA 1
ATOM 1106 C C . GLN A 1 139 ? 1.357 -8.398 20.448 1.00 83.69 139 GLN A C 1
ATOM 1108 O O . GLN A 1 139 ? 2.266 -9.218 20.479 1.00 83.69 139 GLN A O 1
ATOM 1113 N N . PHE A 1 140 ? 1.325 -7.408 19.549 1.00 77.50 140 PHE A N 1
ATOM 1114 C CA . PHE A 1 140 ? 2.368 -7.223 18.533 1.00 77.50 140 PHE A CA 1
ATOM 1115 C C . PHE A 1 140 ? 3.697 -6.729 19.113 1.00 77.50 140 PHE A C 1
ATOM 1117 O O . PHE A 1 140 ? 4.747 -6.994 18.532 1.00 77.50 140 PHE A O 1
ATOM 1124 N N . THR A 1 141 ? 3.664 -6.013 20.242 1.00 79.56 141 THR A N 1
ATOM 1125 C CA . THR A 1 141 ? 4.873 -5.502 20.910 1.00 79.56 141 THR A CA 1
ATOM 1126 C C . THR A 1 141 ? 5.498 -6.490 21.890 1.00 79.56 141 THR A C 1
ATOM 1128 O O . THR A 1 141 ? 6.657 -6.330 22.267 1.00 79.56 141 THR A O 1
ATOM 1131 N N . GLN A 1 142 ? 4.754 -7.514 22.317 1.00 82.75 142 GLN A N 1
ATOM 1132 C CA . GLN A 1 142 ? 5.305 -8.580 23.147 1.00 82.75 142 GLN A CA 1
ATOM 1133 C C . GLN A 1 142 ? 6.194 -9.492 22.292 1.00 82.75 142 GLN A C 1
ATOM 1135 O O . GLN A 1 142 ? 5.853 -9.847 21.165 1.00 82.75 142 GLN A O 1
ATOM 1140 N N . ALA A 1 143 ? 7.358 -9.856 22.835 1.00 57.94 143 ALA A N 1
ATOM 1141 C CA . ALA A 1 143 ? 8.545 -10.327 22.114 1.00 57.94 143 ALA A CA 1
ATOM 1142 C C . ALA A 1 143 ? 8.413 -11.633 21.292 1.00 57.94 143 ALA A C 1
ATOM 1144 O O . ALA A 1 143 ? 9.432 -12.142 20.834 1.00 57.94 143 ALA A O 1
ATOM 1145 N N . HIS A 1 144 ? 7.219 -12.203 21.092 1.00 58.47 144 HIS A N 1
ATOM 1146 C CA . HIS A 1 144 ? 7.022 -13.536 20.497 1.00 58.47 144 HIS A CA 1
ATOM 1147 C C . HIS A 1 144 ? 5.835 -13.681 19.518 1.00 58.47 144 HIS A C 1
ATOM 1149 O O . HIS A 1 144 ? 5.506 -14.802 19.137 1.00 58.47 144 HIS A O 1
ATOM 1155 N N . ALA A 1 145 ? 5.179 -12.604 19.071 1.00 54.97 145 ALA A N 1
ATOM 1156 C CA . ALA A 1 145 ? 3.921 -12.742 18.314 1.00 54.97 145 ALA A CA 1
ATOM 1157 C C . ALA A 1 145 ? 4.028 -12.721 16.775 1.00 54.97 145 ALA A C 1
ATOM 1159 O O . 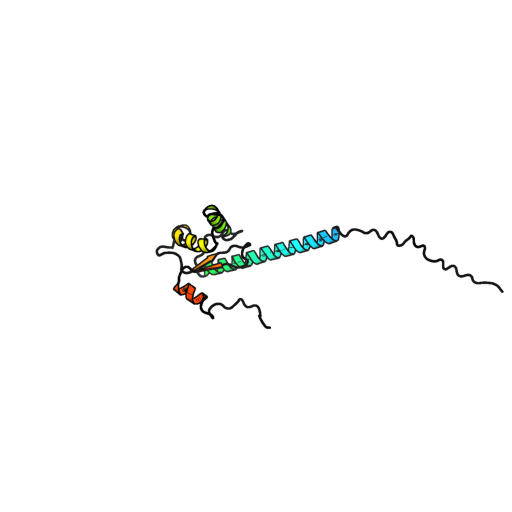ALA A 1 145 ? 3.053 -13.050 16.098 1.00 54.97 145 ALA A O 1
ATOM 1160 N N . VAL A 1 146 ? 5.171 -12.356 16.184 1.00 53.75 146 VAL A N 1
ATOM 1161 C CA . VAL A 1 146 ? 5.302 -12.262 14.719 1.00 53.75 146 VAL A CA 1
ATOM 1162 C C . VAL A 1 146 ? 6.435 -13.170 14.250 1.00 53.75 146 VAL A C 1
ATOM 1164 O O . VAL A 1 146 ? 7.591 -12.888 14.561 1.00 53.75 146 VAL A O 1
ATOM 1167 N N . PRO A 1 147 ? 6.157 -14.242 13.481 1.00 51.75 147 PRO A N 1
ATOM 1168 C CA . PRO A 1 147 ? 7.208 -14.941 12.764 1.00 51.75 147 PRO A CA 1
ATOM 1169 C C . PRO A 1 147 ? 7.838 -13.925 11.815 1.00 51.75 147 PRO A C 1
ATOM 1171 O O . PRO A 1 147 ? 7.191 -13.486 10.859 1.00 51.75 147 PRO A O 1
ATOM 1174 N N . ALA A 1 148 ? 9.081 -13.523 12.092 1.00 54.06 148 ALA A N 1
ATOM 1175 C CA . ALA A 1 148 ? 9.894 -12.826 11.109 1.00 54.06 148 ALA A CA 1
ATOM 1176 C C . ALA A 1 148 ? 9.810 -13.653 9.822 1.00 54.06 148 ALA A C 1
ATOM 1178 O O . ALA A 1 148 ? 9.998 -14.872 9.859 1.00 54.06 148 ALA A O 1
ATOM 1179 N N . GLY A 1 149 ? 9.379 -13.017 8.728 1.00 49.00 149 GLY A N 1
ATOM 1180 C CA . GLY A 1 149 ? 9.050 -13.703 7.483 1.00 49.00 149 GLY A CA 1
ATOM 1181 C C . GLY A 1 149 ? 10.117 -14.740 7.156 1.00 49.00 149 GLY A C 1
ATOM 1182 O O . GLY A 1 149 ? 11.296 -14.411 7.142 1.00 49.00 149 GLY A O 1
ATOM 1183 N N . ARG A 1 150 ? 9.692 -15.996 6.973 1.00 44.59 150 ARG A N 1
ATOM 1184 C CA . ARG A 1 150 ? 10.568 -17.145 6.734 1.00 44.59 150 ARG A CA 1
ATOM 1185 C C . ARG A 1 150 ? 11.526 -16.837 5.578 1.00 44.59 150 ARG A C 1
ATOM 1187 O O . ARG A 1 150 ? 11.160 -16.943 4.411 1.00 44.59 150 ARG A O 1
ATOM 1194 N N . GLY A 1 151 ? 12.732 -16.457 5.956 1.00 48.16 151 GLY A N 1
ATOM 1195 C CA . GLY A 1 151 ? 13.911 -16.232 5.147 1.00 48.16 151 GLY A CA 1
ATOM 1196 C C . GLY A 1 151 ? 15.059 -16.382 6.126 1.00 48.16 151 GLY A C 1
ATOM 1197 O O . GLY A 1 151 ? 15.330 -15.470 6.893 1.00 48.16 151 GLY A O 1
ATOM 1198 N N . GLU A 1 152 ? 15.561 -17.609 6.191 1.00 47.41 152 GLU A N 1
ATOM 1199 C CA . GLU A 1 152 ? 16.796 -18.055 6.832 1.00 47.41 152 GLU A CA 1
ATOM 1200 C C . GLU A 1 152 ? 17.725 -16.909 7.271 1.00 47.41 152 GLU A C 1
ATOM 1202 O O . GLU A 1 152 ? 18.414 -16.304 6.457 1.00 47.41 152 GLU A O 1
ATOM 1207 N N . TRP A 1 153 ? 17.756 -16.648 8.578 1.00 44.59 153 TRP A N 1
ATOM 1208 C CA . TRP A 1 153 ? 18.868 -15.970 9.238 1.00 44.59 153 TRP A CA 1
ATOM 1209 C C . TRP A 1 153 ? 19.607 -17.033 10.049 1.00 44.59 153 TRP A C 1
ATOM 1211 O O . TRP A 1 153 ? 19.337 -17.237 11.232 1.00 44.59 153 TRP A O 1
ATOM 1221 N N . LEU A 1 154 ? 20.470 -17.782 9.365 1.00 40.53 154 LEU A N 1
ATOM 1222 C CA . LEU A 1 154 ? 21.597 -18.465 9.990 1.00 40.53 154 LEU A CA 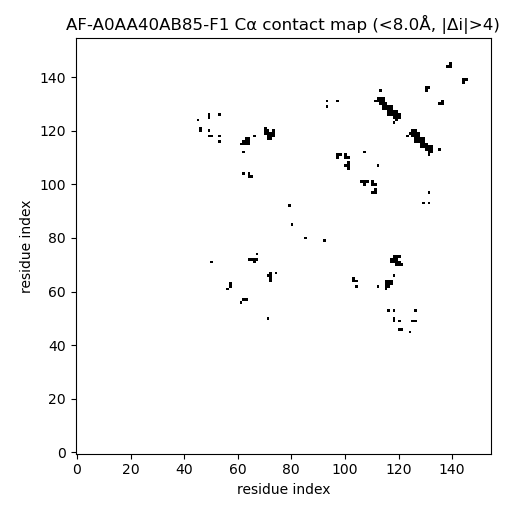1
ATOM 1223 C C . LEU A 1 154 ? 22.820 -17.558 9.817 1.00 40.53 154 LEU A C 1
ATOM 1225 O O . LEU A 1 154 ? 22.946 -16.898 8.788 1.00 40.53 154 LEU A O 1
ATOM 1229 N N . TRP A 1 155 ? 23.620 -17.516 10.879 1.00 54.53 155 TRP A N 1
ATOM 1230 C CA . TRP A 1 155 ? 24.889 -16.810 11.063 1.00 54.53 155 TRP A CA 1
ATOM 1231 C C . TRP A 1 155 ? 25.756 -16.679 9.810 1.00 54.53 155 TRP A C 1
ATOM 1233 O O . TRP A 1 155 ? 25.927 -17.701 9.106 1.00 54.53 155 TRP A O 1
#

Solvent-accessible surface area (backbone atoms only — not comparable to full-atom values): 9801 Å² total; per-residue (Å²): 139,88,79,91,76,88,84,82,72,78,83,68,87,74,77,74,79,71,69,72,79,70,70,58,58,72,57,51,53,50,52,51,51,51,51,52,50,54,50,50,52,52,51,52,49,50,52,48,54,50,52,52,52,52,52,53,41,44,74,72,66,47,67,62,63,86,60,44,96,87,39,33,35,40,68,56,53,52,53,50,56,74,76,41,66,95,82,62,55,75,72,54,53,56,56,53,48,47,78,43,26,57,83,64,35,86,88,37,92,87,55,57,63,55,54,40,59,45,39,39,48,86,83,37,95,60,68,44,77,45,66,73,32,68,74,62,43,48,48,70,70,41,98,81,66,72,82,73,73,95,65,89,84,74,135

Mean predicted aligned error: 13.48 Å

Organism: NCBI:txid1954250

Sequence (155 aa):
MRHTRNGTGPPSGHETALRKATWPWGALLRVLGVLATVAIVRFLHRGYQVRTKMRRLQAQGIPTLPHSLLSGHIPLLLRFRSLHPADAHFNTLTTWLATNCTHWLPKCPNGPRPALYLDFWPIFPDPMLLVFDHALASQFTQAHAVPAGRGEWLW

Radius of gyration: 30.85 Å; Cα contacts (8 Å, |Δi|>4): 104; chains: 1; bounding box: 99×44×77 Å